Protein AF-A0A0R3PI91-F1 (afdb_monomer)

Solvent-accessible surface area (backbone atoms only — not comparable to full-atom values): 4350 Å² total; per-residue (Å²): 112,73,67,59,53,52,53,55,49,58,67,68,66,60,72,78,76,49,70,69,56,52,49,53,52,51,37,67,74,32,66,87,48,87,61,31,66,60,50,50,52,51,51,52,55,55,57,69,41,48,60,59,55,50,51,53,53,54,58,68,66,47,85,49,75,66,61,65,56,71,76,106

pLDDT: mean 78.25, std 18.67, range [47.94, 97.94]

Structure (mmCIF, N/CA/C/O backbone):
data_AF-A0A0R3PI91-F1
#
_entry.id   AF-A0A0R3PI91-F1
#
loop_
_atom_site.group_PDB
_atom_site.id
_atom_site.type_symbol
_atom_site.label_atom_id
_atom_site.label_alt_id
_atom_site.label_comp_id
_atom_site.label_asym_id
_atom_site.label_entity_id
_atom_site.label_seq_id
_atom_site.pdbx_PDB_ins_code
_atom_site.Cartn_x
_atom_site.Cartn_y
_atom_site.Cartn_z
_atom_site.occupancy
_atom_site.B_iso_or_equiv
_atom_site.auth_seq_id
_atom_site.auth_comp_id
_atom_site.auth_asym_id
_atom_site.auth_atom_id
_atom_site.pdbx_PDB_model_num
ATOM 1 N N . MET A 1 1 ? 27.502 25.214 23.202 1.00 61.06 1 MET A N 1
ATOM 2 C CA . MET A 1 1 ? 26.115 25.138 23.723 1.00 61.06 1 MET A CA 1
ATOM 3 C C . MET A 1 1 ? 25.049 25.409 22.656 1.00 61.06 1 MET A C 1
ATOM 5 O O . MET A 1 1 ? 24.232 24.530 22.438 1.00 61.06 1 MET A O 1
ATOM 9 N N . ARG A 1 2 ? 25.057 26.544 21.930 1.00 56.03 2 ARG A N 1
ATOM 10 C CA . ARG A 1 2 ? 24.045 26.831 20.877 1.00 56.03 2 ARG A CA 1
ATOM 11 C C . ARG A 1 2 ? 24.051 25.860 19.683 1.00 56.03 2 ARG A C 1
ATOM 13 O O . ARG A 1 2 ? 22.992 25.504 19.191 1.00 56.03 2 ARG A O 1
ATOM 20 N N . VAL A 1 3 ? 25.225 25.390 19.256 1.00 58.38 3 VAL A N 1
ATOM 21 C CA . VAL A 1 3 ? 25.356 24.460 18.112 1.00 58.38 3 VAL A CA 1
ATOM 22 C C . VAL A 1 3 ? 24.818 23.058 18.440 1.00 58.38 3 VAL A C 1
ATOM 24 O O . VAL A 1 3 ? 24.203 22.421 17.596 1.00 58.38 3 VAL A O 1
ATOM 27 N N . LEU A 1 4 ? 24.970 22.608 19.692 1.00 58.66 4 LEU A N 1
ATOM 28 C CA . LEU A 1 4 ? 24.426 21.330 20.167 1.00 58.66 4 LEU A CA 1
ATOM 29 C C . LEU A 1 4 ? 22.893 21.355 20.253 1.00 58.66 4 LEU A C 1
ATOM 31 O O . LEU A 1 4 ? 22.254 20.375 19.892 1.00 58.66 4 LEU A O 1
ATOM 35 N N . LEU A 1 5 ? 22.302 22.485 20.657 1.00 58.00 5 LEU A N 1
ATOM 3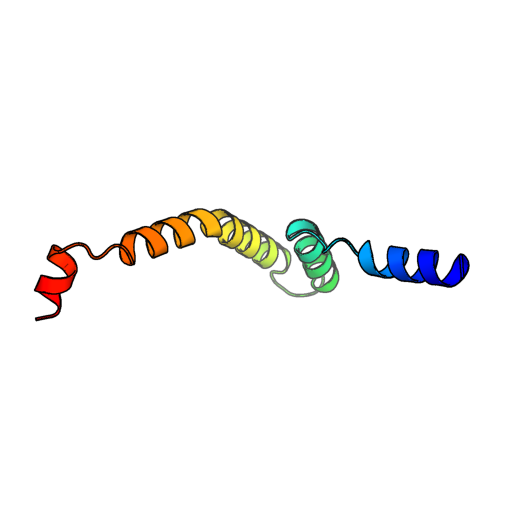6 C CA . LEU A 1 5 ? 20.845 22.672 20.662 1.00 58.00 5 LEU A CA 1
ATOM 37 C C . LEU A 1 5 ? 20.248 22.643 19.250 1.00 58.00 5 LEU A C 1
ATOM 39 O O . LEU A 1 5 ? 19.196 22.047 19.051 1.00 58.00 5 LEU A O 1
ATOM 43 N N . LEU A 1 6 ? 20.926 23.240 18.264 1.00 55.97 6 LEU A N 1
ATOM 44 C CA . LEU A 1 6 ? 20.482 23.214 16.866 1.00 55.97 6 LEU A CA 1
ATOM 45 C C . LEU A 1 6 ? 20.582 21.812 16.252 1.00 55.97 6 LEU A C 1
ATOM 47 O O . LEU A 1 6 ? 19.671 21.398 15.542 1.00 55.97 6 LEU A O 1
ATOM 51 N N . ALA A 1 7 ? 21.641 21.059 16.563 1.00 57.53 7 ALA A N 1
ATOM 52 C CA . ALA A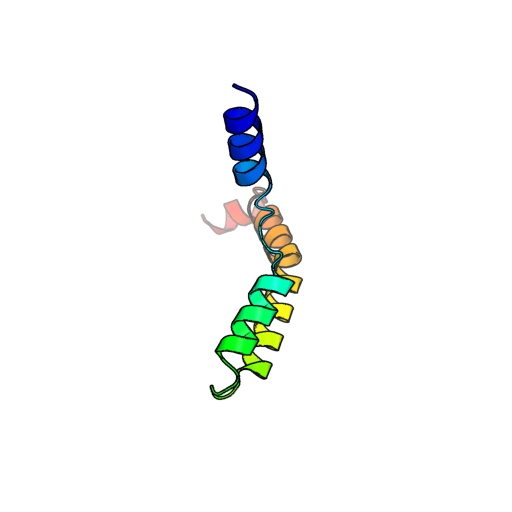 1 7 ? 21.771 19.667 16.132 1.00 57.53 7 ALA A CA 1
ATOM 53 C C . ALA A 1 7 ? 20.708 18.755 16.776 1.00 57.53 7 ALA A C 1
ATOM 55 O O . ALA A 1 7 ? 20.158 17.892 16.099 1.00 57.53 7 ALA A O 1
ATOM 56 N N . TYR A 1 8 ? 20.374 18.984 18.052 1.00 56.62 8 TYR A N 1
ATOM 57 C CA . TYR A 1 8 ? 19.320 18.251 18.764 1.00 56.62 8 TYR A CA 1
ATOM 58 C C . TYR A 1 8 ? 17.909 18.591 18.250 1.00 56.62 8 TYR A C 1
ATOM 60 O O . TYR A 1 8 ? 17.049 17.719 18.173 1.00 56.62 8 TYR A O 1
ATOM 68 N N . LEU A 1 9 ? 17.666 19.840 17.833 1.00 52.94 9 LEU A N 1
ATOM 69 C CA . LEU A 1 9 ? 16.424 20.213 17.144 1.00 52.94 9 LEU A CA 1
ATOM 70 C C . LEU A 1 9 ? 16.336 19.579 15.747 1.00 52.94 9 LEU A C 1
ATOM 72 O O . LEU A 1 9 ? 15.270 19.120 15.349 1.00 52.94 9 LEU A O 1
ATOM 76 N N . ALA A 1 10 ? 17.445 19.531 15.005 1.00 55.47 10 ALA A N 1
ATOM 77 C CA . ALA A 1 10 ? 17.476 18.994 13.644 1.00 55.47 10 ALA A CA 1
ATOM 78 C C . ALA A 1 10 ? 17.187 17.483 13.584 1.00 55.47 10 ALA A C 1
ATOM 80 O O . ALA A 1 10 ? 16.582 17.017 12.621 1.00 55.47 10 ALA A O 1
ATOM 81 N N . THR A 1 11 ? 17.569 16.715 14.609 1.00 52.84 11 THR A N 1
ATOM 82 C CA . THR A 1 11 ? 17.208 15.291 14.715 1.00 52.84 11 THR A CA 1
ATOM 83 C C . THR A 1 11 ? 15.762 15.076 15.161 1.00 52.84 11 THR A C 1
ATOM 85 O O . THR A 1 11 ? 15.171 14.057 14.814 1.00 52.84 11 THR A O 1
ATOM 88 N N . PHE A 1 12 ? 15.179 16.028 15.894 1.00 50.78 12 PHE A N 1
ATOM 89 C CA . PHE A 1 12 ? 13.792 15.962 16.359 1.00 50.78 12 PHE A CA 1
ATOM 90 C C . PHE A 1 12 ? 12.776 16.306 15.255 1.00 50.78 12 PHE A C 1
ATOM 92 O O . PHE A 1 12 ? 11.667 15.784 15.254 1.00 50.78 12 PHE A O 1
ATOM 99 N N . ILE A 1 13 ? 13.161 17.127 14.271 1.00 53.88 13 ILE A N 1
ATOM 100 C CA . ILE A 1 13 ? 12.314 17.508 13.122 1.00 53.88 13 ILE A CA 1
ATOM 101 C C . ILE A 1 13 ? 12.595 16.597 11.914 1.00 53.88 13 ILE A C 1
ATOM 103 O O . ILE A 1 13 ? 12.553 17.020 10.760 1.00 53.88 13 ILE A O 1
ATOM 107 N N . LYS A 1 14 ? 12.891 15.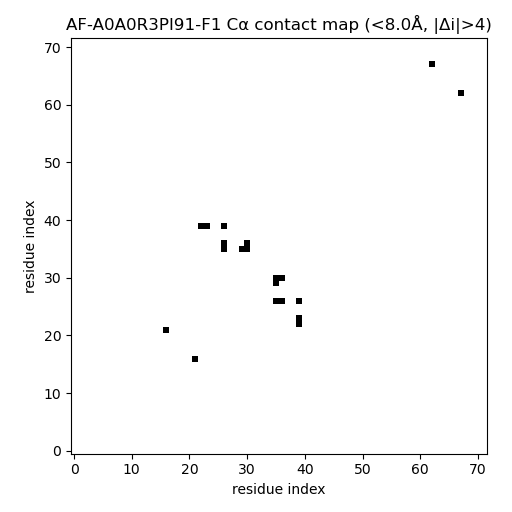313 12.131 1.00 56.91 14 LYS A N 1
ATOM 108 C CA . LYS A 1 14 ? 12.724 14.340 11.049 1.00 56.91 14 LYS A CA 1
ATOM 109 C C . LYS A 1 14 ? 11.260 13.921 11.066 1.00 56.91 14 LYS A C 1
ATOM 111 O O . LYS A 1 14 ? 10.906 12.934 11.699 1.00 56.91 14 LYS A O 1
ATOM 116 N N . SER A 1 15 ? 10.410 14.745 10.445 1.00 68.00 15 SER A N 1
ATOM 117 C CA . SER A 1 15 ? 9.002 14.404 10.230 1.00 68.00 15 SER A CA 1
ATOM 118 C C . SER A 1 15 ? 8.950 13.019 9.606 1.00 68.00 15 SER A C 1
ATOM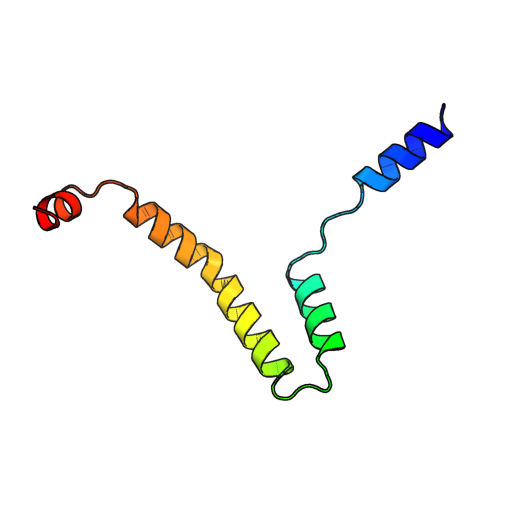 120 O O . SER A 1 15 ? 9.632 12.768 8.609 1.00 68.00 15 SER A O 1
ATOM 122 N N . GLU A 1 16 ? 8.190 12.113 10.213 1.00 82.25 16 GLU A N 1
ATOM 123 C CA . GLU A 1 16 ? 7.965 10.816 9.604 1.00 82.25 16 GLU A CA 1
ATOM 124 C C . GLU A 1 16 ? 7.300 11.032 8.240 1.00 82.25 16 GLU A C 1
ATOM 126 O O . GLU A 1 16 ? 6.373 11.833 8.114 1.00 82.25 16 GLU A O 1
ATOM 131 N N . GLU A 1 17 ? 7.824 10.368 7.210 1.00 89.25 17 GLU A N 1
ATOM 132 C CA . GLU A 1 17 ? 7.245 10.442 5.871 1.00 89.25 17 GLU A CA 1
ATOM 133 C C . GLU A 1 17 ? 5.825 9.883 5.897 1.00 89.25 17 GLU A C 1
ATOM 135 O O . GLU A 1 17 ? 5.563 8.837 6.508 1.00 89.25 17 GLU A O 1
ATOM 140 N N . SER A 1 18 ? 4.922 10.572 5.206 1.00 93.88 18 SER A N 1
ATOM 141 C CA . SER A 1 18 ? 3.538 10.118 5.087 1.00 93.88 18 SER A CA 1
ATOM 142 C C . SER A 1 18 ? 3.460 8.778 4.349 1.00 93.88 18 SER A C 1
ATOM 144 O O . SER A 1 18 ? 4.361 8.404 3.590 1.00 93.88 18 SER A O 1
ATOM 146 N N . PHE A 1 19 ? 2.354 8.054 4.537 1.00 94.19 19 PHE A N 1
ATOM 147 C CA . PHE A 1 19 ? 2.081 6.833 3.777 1.00 94.19 19 PHE A CA 1
ATOM 148 C C . PHE A 1 19 ? 2.205 7.071 2.263 1.00 94.19 19 PHE A C 1
ATOM 150 O O . PHE A 1 19 ? 2.899 6.321 1.584 1.00 94.19 19 PHE A O 1
ATOM 157 N N . GLU A 1 20 ? 1.621 8.159 1.752 1.00 95.69 20 GLU A N 1
ATOM 158 C CA . GLU A 1 20 ? 1.651 8.502 0.324 1.00 95.69 20 GLU A CA 1
ATOM 159 C C . GLU A 1 20 ? 3.069 8.766 -0.199 1.00 95.69 20 GLU A C 1
ATOM 161 O O . GLU A 1 20 ? 3.419 8.354 -1.308 1.00 95.69 20 GLU A O 1
ATOM 166 N N . GLU A 1 21 ? 3.920 9.415 0.599 1.00 96.19 21 GLU A N 1
ATOM 167 C CA . GLU A 1 21 ? 5.322 9.646 0.237 1.00 96.19 21 GLU A CA 1
ATOM 168 C C . GLU A 1 21 ? 6.114 8.339 0.181 1.00 96.19 21 GLU A C 1
ATOM 170 O O . GLU A 1 21 ? 6.823 8.095 -0.803 1.00 96.19 21 GLU A O 1
ATOM 175 N N . LYS A 1 22 ? 5.959 7.481 1.197 1.00 96.06 22 LYS A N 1
ATOM 176 C CA . LYS A 1 22 ? 6.600 6.158 1.239 1.00 96.06 22 LYS A CA 1
ATOM 177 C C . LYS A 1 22 ? 6.128 5.291 0.071 1.00 96.06 22 LYS A C 1
ATOM 179 O O . LYS A 1 22 ? 6.952 4.675 -0.604 1.00 96.06 22 LYS A O 1
ATOM 184 N N . LEU A 1 23 ? 4.827 5.298 -0.215 1.00 96.94 23 LEU A N 1
ATOM 185 C CA . LEU A 1 23 ? 4.225 4.534 -1.302 1.00 96.94 23 LEU A CA 1
ATOM 186 C C . LEU A 1 23 ? 4.739 4.995 -2.672 1.00 96.94 23 LEU A C 1
ATOM 188 O O . LEU A 1 23 ? 5.147 4.170 -3.490 1.00 96.94 23 LEU A O 1
ATOM 192 N N . LYS A 1 24 ? 4.789 6.310 -2.912 1.00 96.94 24 LYS A N 1
ATOM 193 C CA . LYS A 1 24 ? 5.308 6.873 -4.166 1.00 96.94 24 LYS A CA 1
ATOM 194 C C . LYS A 1 24 ? 6.783 6.534 -4.375 1.00 96.94 24 LYS A C 1
ATOM 196 O O . LYS A 1 24 ? 7.165 6.151 -5.482 1.00 96.94 24 LYS A O 1
ATOM 201 N N . LYS A 1 25 ? 7.610 6.654 -3.331 1.00 96.94 25 LYS A N 1
ATOM 202 C CA . LYS A 1 25 ? 9.030 6.267 -3.389 1.00 96.94 25 LYS A CA 1
ATOM 203 C C . LYS A 1 25 ? 9.193 4.774 -3.654 1.00 96.94 25 LYS A C 1
ATOM 205 O O . LYS A 1 25 ? 9.992 4.402 -4.507 1.00 96.94 25 LYS A O 1
ATOM 210 N N . GLY A 1 26 ? 8.410 3.937 -2.975 1.00 96.00 26 GLY A N 1
ATOM 211 C CA . GLY A 1 26 ? 8.383 2.493 -3.202 1.00 96.00 26 GLY A CA 1
ATOM 212 C C . GLY A 1 26 ? 8.054 2.146 -4.654 1.00 96.00 26 GLY A C 1
ATOM 213 O O . GLY A 1 26 ? 8.821 1.430 -5.291 1.00 96.00 26 GLY A O 1
ATOM 214 N N . ASN A 1 27 ? 6.991 2.731 -5.218 1.00 97.50 27 ASN A N 1
ATOM 215 C CA . ASN A 1 27 ? 6.623 2.487 -6.616 1.00 97.50 27 ASN A CA 1
ATOM 216 C C . ASN A 1 27 ? 7.717 2.951 -7.596 1.00 97.50 27 ASN A C 1
ATOM 218 O O . ASN A 1 27 ? 8.029 2.263 -8.561 1.00 97.50 27 ASN A O 1
ATOM 222 N N . GLN A 1 28 ? 8.371 4.089 -7.326 1.00 97.94 28 GLN A N 1
ATOM 223 C CA . GLN A 1 28 ? 9.496 4.556 -8.147 1.00 97.94 28 GLN A CA 1
ATOM 224 C C . GLN A 1 28 ? 10.688 3.590 -8.144 1.00 97.94 28 GLN A C 1
ATOM 226 O O . GLN A 1 28 ? 11.344 3.444 -9.178 1.00 97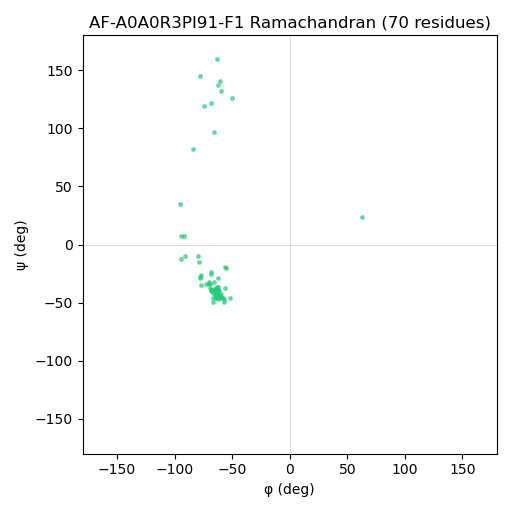.94 28 GLN A O 1
ATOM 231 N N . LEU A 1 29 ? 10.974 2.950 -7.007 1.00 97.94 29 LEU A N 1
ATOM 232 C CA . LEU A 1 29 ? 12.027 1.936 -6.897 1.00 97.94 29 LEU A CA 1
ATOM 233 C C . LEU A 1 29 ? 11.657 0.647 -7.638 1.00 97.94 29 LEU A C 1
ATOM 235 O O . LEU A 1 29 ? 12.537 0.001 -8.196 1.00 97.94 29 LEU A O 1
ATOM 239 N N . LEU A 1 30 ? 10.366 0.312 -7.677 1.00 96.62 30 LEU A N 1
ATOM 240 C CA . LEU A 1 30 ? 9.835 -0.899 -8.302 1.00 96.62 30 LEU A CA 1
ATOM 241 C C . LEU A 1 30 ? 9.366 -0.690 -9.747 1.00 96.62 30 LEU A C 1
ATOM 243 O O . LEU A 1 30 ? 8.811 -1.605 -10.332 1.00 96.62 30 LEU A O 1
ATOM 247 N N . LYS A 1 31 ? 9.601 0.472 -10.365 1.00 95.69 31 LYS A N 1
ATOM 248 C CA . LYS A 1 31 ? 9.067 0.820 -11.700 1.00 95.69 31 LYS A CA 1
ATOM 249 C C . LYS A 1 31 ? 9.408 -0.161 -12.836 1.00 95.69 31 LYS A C 1
ATOM 251 O O . LYS A 1 31 ? 8.814 -0.076 -13.904 1.00 95.69 31 LYS A O 1
ATO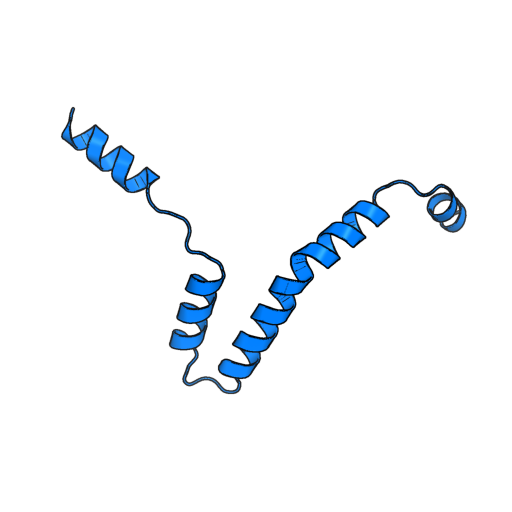M 256 N N . SER A 1 32 ? 10.431 -1.001 -12.661 1.00 97.62 32 SER A N 1
ATOM 257 C CA . SER A 1 32 ? 10.833 -2.044 -13.616 1.00 97.62 32 SER A CA 1
ATOM 258 C C . SER A 1 32 ? 10.225 -3.411 -13.314 1.00 97.62 32 SER A C 1
ATOM 260 O O . SER A 1 32 ? 10.329 -4.311 -14.143 1.00 97.62 32 SER A O 1
ATOM 262 N N . GLU A 1 33 ? 9.639 -3.577 -12.133 1.00 97.81 33 GLU A N 1
ATOM 263 C CA . GLU A 1 33 ? 8.995 -4.812 -11.723 1.00 97.81 33 GLU A CA 1
ATOM 264 C C . GLU A 1 33 ? 7.617 -4.934 -12.380 1.00 97.81 33 GLU A C 1
ATOM 266 O O . GLU A 1 33 ? 6.907 -3.936 -12.561 1.00 97.81 33 GLU A O 1
ATOM 271 N N . PRO A 1 34 ? 7.203 -6.158 -12.731 1.00 97.75 34 PRO A N 1
ATOM 272 C CA . PRO A 1 34 ? 5.853 -6.390 -13.208 1.00 97.75 34 PRO A CA 1
ATOM 273 C C . PRO A 1 34 ? 4.834 -5.987 -12.135 1.00 97.75 34 PRO A C 1
ATOM 275 O O . PRO A 1 34 ? 5.014 -6.263 -10.950 1.00 97.75 34 PRO A O 1
ATOM 278 N N . ASN A 1 35 ? 3.731 -5.378 -12.570 1.00 97.31 35 ASN A N 1
ATOM 279 C CA . ASN A 1 35 ? 2.588 -5.017 -11.723 1.00 97.31 35 ASN A CA 1
ATOM 280 C C . ASN A 1 35 ? 2.909 -4.000 -10.606 1.00 97.31 35 ASN A C 1
ATOM 282 O O . ASN A 1 35 ? 2.207 -3.959 -9.592 1.00 97.31 35 ASN A O 1
ATOM 286 N N . ALA A 1 36 ? 3.960 -3.185 -10.752 1.00 96.88 36 ALA A N 1
ATOM 287 C CA . ALA A 1 36 ? 4.314 -2.164 -9.762 1.00 96.88 36 ALA A CA 1
ATOM 288 C C . ALA A 1 36 ? 3.159 -1.174 -9.512 1.00 96.88 36 ALA A C 1
ATOM 290 O O . ALA A 1 36 ? 2.771 -0.942 -8.365 1.00 96.88 36 ALA A O 1
ATOM 291 N N . ASP A 1 37 ? 2.538 -0.680 -10.588 1.00 96.62 37 ASP A N 1
ATOM 292 C CA . ASP A 1 37 ? 1.408 0.248 -10.498 1.00 96.62 37 ASP A CA 1
ATOM 293 C C . ASP A 1 37 ? 0.160 -0.410 -9.888 1.00 96.62 37 ASP A C 1
ATOM 295 O O . ASP A 1 37 ? -0.458 0.175 -8.996 1.00 96.62 37 ASP A O 1
ATOM 299 N N . ASP A 1 38 ? -0.154 -1.652 -10.271 1.00 97.56 38 ASP A N 1
ATOM 300 C CA . ASP A 1 38 ? -1.265 -2.416 -9.682 1.00 97.56 38 ASP A CA 1
ATOM 301 C C . ASP A 1 38 ? -1.044 -2.647 -8.180 1.00 97.56 38 ASP A C 1
ATOM 303 O O . ASP A 1 38 ? -1.960 -2.521 -7.365 1.00 97.56 38 ASP A O 1
ATOM 307 N N . THR A 1 39 ? 0.198 -2.944 -7.787 1.00 96.38 39 THR A N 1
ATOM 308 C CA . THR A 1 39 ? 0.584 -3.107 -6.381 1.00 96.38 39 THR A CA 1
ATOM 309 C C . THR A 1 39 ? 0.406 -1.796 -5.619 1.00 96.38 39 THR A C 1
ATOM 311 O O . THR A 1 39 ? -0.132 -1.793 -4.510 1.00 96.38 39 THR A O 1
ATOM 314 N N . MET A 1 40 ? 0.811 -0.667 -6.208 1.00 97.31 40 MET A N 1
ATOM 315 C CA . MET A 1 40 ? 0.591 0.654 -5.623 1.00 97.31 40 MET A CA 1
ATOM 316 C C . MET A 1 40 ? -0.907 0.933 -5.421 1.00 97.31 40 MET A C 1
ATOM 318 O O . MET A 1 40 ? -1.295 1.418 -4.355 1.00 97.31 40 MET A O 1
ATOM 322 N N . GLU A 1 41 ? -1.749 0.633 -6.411 1.00 97.50 41 GLU A N 1
ATOM 323 C CA . GLU A 1 41 ? -3.201 0.818 -6.316 1.00 97.50 41 GLU A CA 1
ATOM 324 C C . GLU A 1 41 ? -3.822 -0.076 -5.234 1.00 97.50 41 GLU A C 1
ATOM 326 O O . GLU A 1 41 ? -4.594 0.401 -4.393 1.00 97.50 41 GLU A O 1
ATOM 331 N N . PHE A 1 42 ? -3.422 -1.349 -5.189 1.00 97.19 42 PHE A N 1
ATOM 332 C CA . PHE A 1 42 ? -3.858 -2.290 -4.163 1.00 97.19 42 PHE A CA 1
ATOM 333 C C . PHE A 1 42 ? -3.529 -1.787 -2.752 1.00 97.19 42 PHE A C 1
ATOM 335 O O . PHE A 1 42 ? -4.401 -1.775 -1.879 1.00 97.19 42 PHE A O 1
ATOM 342 N N . LEU A 1 43 ? -2.299 -1.313 -2.532 1.00 96.75 43 LEU A N 1
ATOM 343 C CA . LEU A 1 43 ? -1.870 -0.788 -1.235 1.00 96.75 43 LEU A CA 1
ATOM 344 C C . LEU A 1 43 ? -2.651 0.467 -0.823 1.00 96.75 43 LEU A C 1
ATOM 346 O O . LEU A 1 43 ? -2.997 0.597 0.351 1.00 96.75 43 LEU A O 1
ATOM 350 N N . LYS A 1 44 ? -2.990 1.361 -1.763 1.00 96.75 44 LYS A N 1
ATOM 351 C CA . LYS A 1 44 ? -3.860 2.519 -1.474 1.00 96.75 44 LYS A CA 1
ATOM 352 C C . LYS A 1 44 ? -5.240 2.087 -1.015 1.00 96.75 44 LYS A C 1
ATOM 354 O O . LYS A 1 44 ? -5.746 2.600 -0.017 1.00 96.75 44 LYS A O 1
ATOM 359 N N . LYS A 1 45 ? -5.841 1.131 -1.724 1.00 96.31 45 LYS A N 1
ATOM 360 C CA . LYS A 1 45 ? -7.157 0.604 -1.364 1.00 96.31 45 LYS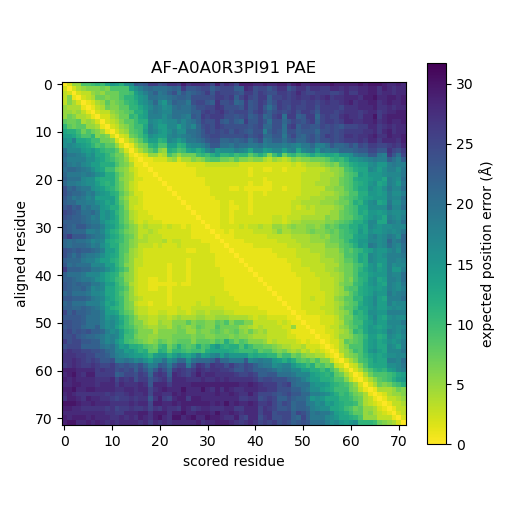 A CA 1
ATOM 361 C C . LYS A 1 45 ? -7.119 -0.053 0.013 1.00 96.31 45 LYS A C 1
ATOM 363 O O . LYS A 1 45 ? -7.965 0.253 0.850 1.00 96.31 45 LYS A O 1
ATOM 368 N N . LEU A 1 46 ? -6.102 -0.870 0.284 1.00 95.31 46 LEU A N 1
ATOM 369 C CA . LEU A 1 46 ? -5.927 -1.497 1.591 1.00 95.31 46 LEU A CA 1
ATOM 370 C C . LEU A 1 46 ? -5.775 -0.456 2.712 1.00 95.31 46 LEU A C 1
ATOM 372 O O . LEU A 1 46 ? -6.412 -0.587 3.754 1.00 95.31 46 LEU A O 1
ATOM 376 N N . HIS A 1 47 ? -4.996 0.606 2.488 1.00 94.69 47 HIS A N 1
ATOM 377 C CA . HIS A 1 47 ? -4.852 1.692 3.460 1.00 94.69 47 HIS A CA 1
ATOM 378 C C . HIS A 1 47 ? -6.169 2.447 3.696 1.00 94.69 47 HIS A C 1
ATOM 380 O O . HIS A 1 47 ? -6.494 2.761 4.838 1.00 94.69 47 HIS A O 1
ATOM 386 N N . SER A 1 48 ? -6.988 2.670 2.660 1.00 93.69 48 SER A N 1
ATOM 387 C CA . SER A 1 48 ? -8.308 3.301 2.838 1.00 93.69 48 SER A CA 1
ATOM 388 C C . SER A 1 48 ? -9.261 2.481 3.718 1.00 93.69 48 SER A C 1
ATOM 390 O O . SER A 1 48 ? -10.073 3.055 4.441 1.00 93.69 48 SER A O 1
ATOM 392 N N . MET A 1 49 ? -9.107 1.154 3.724 1.00 94.94 49 MET A N 1
ATOM 393 C CA . MET A 1 49 ? -9.893 0.243 4.563 1.00 94.94 49 MET A CA 1
ATOM 394 C C . MET A 1 49 ? -9.397 0.184 6.012 1.00 94.94 49 MET A C 1
ATOM 396 O O . MET A 1 49 ? -10.070 -0.390 6.864 1.00 94.94 49 MET A O 1
ATOM 400 N N . GLU A 1 50 ? -8.239 0.771 6.332 1.00 90.94 50 GLU A N 1
ATOM 401 C CA . GLU A 1 50 ? -7.636 0.682 7.667 1.00 90.94 50 GLU A CA 1
ATOM 402 C 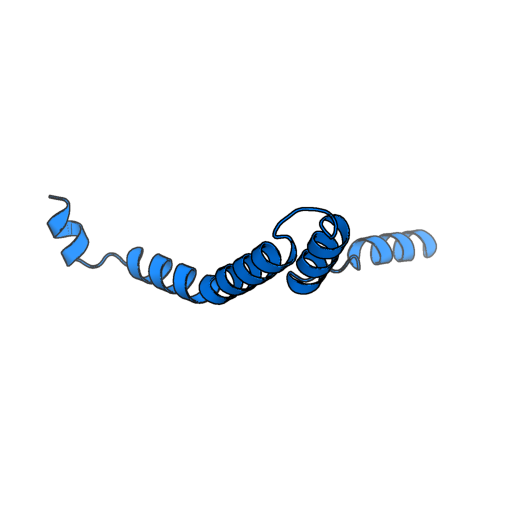C . GLU A 1 50 ? -8.587 1.178 8.763 1.00 90.94 50 GLU A C 1
ATOM 404 O O . GLU A 1 50 ? -8.641 0.603 9.851 1.00 90.94 50 GLU A O 1
ATOM 409 N N . LYS A 1 51 ? -9.364 2.226 8.470 1.00 85.00 51 LYS A N 1
ATOM 410 C CA . LYS A 1 51 ? -10.364 2.754 9.399 1.00 85.00 51 LYS A CA 1
ATOM 411 C C . LYS A 1 51 ? -11.500 1.757 9.638 1.00 85.00 51 LYS A C 1
ATOM 413 O O . LYS A 1 51 ? -11.804 1.476 10.789 1.00 85.00 51 LYS A O 1
ATOM 418 N N . GLU A 1 52 ? -12.081 1.208 8.575 1.00 87.88 52 GLU A N 1
ATOM 419 C CA . GLU A 1 52 ? -13.183 0.236 8.657 1.00 87.88 52 GLU A CA 1
ATOM 420 C C . GLU A 1 52 ? -12.749 -1.024 9.414 1.00 87.88 52 GLU A C 1
ATOM 422 O O . GLU A 1 52 ? -13.430 -1.460 10.337 1.00 87.88 52 GLU A O 1
ATOM 427 N N . ILE A 1 53 ? -11.551 -1.534 9.113 1.00 84.12 53 ILE A N 1
ATOM 428 C CA . ILE A 1 53 ? -10.962 -2.689 9.801 1.00 84.12 53 ILE A CA 1
ATOM 429 C C . ILE A 1 53 ? -10.794 -2.405 11.301 1.00 84.12 53 ILE A C 1
ATOM 431 O O . ILE A 1 53 ? -11.129 -3.248 12.137 1.00 84.12 53 ILE A O 1
ATOM 435 N N . LYS A 1 54 ? -10.285 -1.220 11.669 1.00 84.69 54 LYS A N 1
ATOM 436 C CA . LYS A 1 54 ? -10.144 -0.818 13.079 1.00 84.69 54 LYS A CA 1
ATOM 437 C C . LYS A 1 54 ? -11.499 -0.682 13.768 1.00 84.69 54 LYS A C 1
ATOM 439 O O . LYS A 1 54 ? -11.651 -1.147 14.899 1.00 84.69 54 LYS A O 1
ATOM 444 N N . ASP A 1 55 ? -12.475 -0.082 13.100 1.00 79.50 55 ASP A N 1
ATOM 445 C CA . ASP A 1 55 ? -13.819 0.101 13.640 1.00 79.50 55 ASP A CA 1
ATOM 446 C C . ASP A 1 55 ? -14.487 -1.268 13.891 1.00 79.50 55 ASP A C 1
ATOM 448 O O . ASP A 1 55 ? -14.963 -1.522 14.998 1.00 79.50 55 ASP A O 1
ATOM 452 N N . GLU A 1 56 ? -14.411 -2.212 12.950 1.00 77.06 56 GLU A N 1
ATOM 453 C CA . GLU A 1 56 ? -14.935 -3.577 13.125 1.00 77.06 56 GLU A CA 1
ATOM 454 C C . GLU A 1 56 ? -14.233 -4.355 14.254 1.00 77.06 56 GLU A C 1
ATOM 456 O O . GLU A 1 56 ? -14.893 -4.990 15.085 1.00 77.06 56 GLU A O 1
ATOM 461 N N . LEU A 1 57 ? -12.902 -4.258 14.356 1.00 74.00 57 LEU A N 1
ATOM 462 C CA . LEU A 1 57 ? -12.127 -4.872 15.446 1.00 74.00 57 LEU A CA 1
ATOM 463 C C . LEU A 1 57 ? -12.508 -4.310 16.826 1.00 74.00 57 LEU A C 1
ATOM 465 O O . LEU A 1 57 ? -12.597 -5.057 17.809 1.00 74.00 57 LEU A O 1
ATOM 469 N N . THR A 1 58 ? -12.762 -3.003 16.923 1.00 66.75 58 THR A N 1
ATOM 470 C CA . THR A 1 58 ? -13.195 -2.376 18.186 1.00 66.75 58 THR A CA 1
ATOM 471 C C . THR A 1 58 ? -14.636 -2.731 18.555 1.00 66.75 58 THR A C 1
ATOM 473 O O . THR A 1 58 ? -14.943 -2.919 19.736 1.00 66.75 58 THR A O 1
ATOM 476 N N . VAL A 1 59 ? -15.521 -2.906 17.569 1.00 59.78 59 VAL A N 1
ATOM 477 C CA . VAL A 1 59 ? -16.883 -3.420 17.792 1.00 59.78 59 VAL A CA 1
ATOM 478 C C . VAL A 1 59 ? -16.846 -4.875 18.270 1.00 59.78 59 VAL A C 1
ATOM 480 O O . VAL A 1 59 ? -17.572 -5.219 19.201 1.00 59.78 59 VAL A O 1
ATOM 483 N N . SER A 1 60 ? -15.958 -5.707 17.716 1.00 56.28 60 SER A N 1
ATOM 484 C CA . SER A 1 60 ? -15.794 -7.112 18.117 1.00 56.28 60 SER A CA 1
ATOM 485 C C . SER A 1 60 ? -15.212 -7.299 19.526 1.00 56.28 60 SER A C 1
ATOM 487 O O . SER A 1 60 ? -15.405 -8.356 20.126 1.00 56.28 60 SER A O 1
ATOM 489 N N . THR A 1 61 ? -14.477 -6.317 20.054 1.00 55.59 61 THR A N 1
ATOM 490 C CA . THR A 1 61 ? -13.872 -6.375 21.400 1.00 55.59 61 THR A CA 1
ATOM 491 C C . THR A 1 61 ? -14.771 -5.806 22.495 1.00 55.59 61 THR A C 1
ATOM 493 O O . THR A 1 61 ? -14.505 -6.030 23.678 1.00 55.59 61 THR A O 1
ATOM 496 N N . LYS A 1 62 ? -15.884 -5.144 22.147 1.00 55.00 62 LY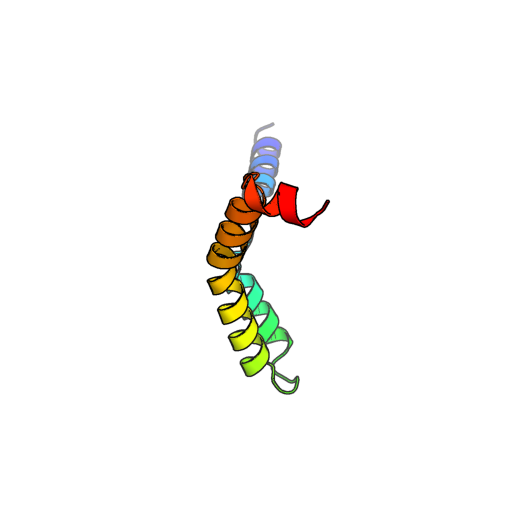S A N 1
ATOM 497 C CA . LYS A 1 62 ? -16.988 -4.972 23.097 1.00 55.00 62 LYS A CA 1
ATOM 498 C C . LYS A 1 62 ? -17.605 -6.349 23.338 1.00 55.00 62 LYS A C 1
ATOM 500 O O . LYS A 1 62 ? -18.056 -6.964 22.375 1.00 55.00 62 LYS A O 1
ATOM 505 N N . PRO A 1 63 ? -17.654 -6.848 24.586 1.00 53.97 63 PRO A N 1
ATOM 506 C CA . PRO A 1 63 ? -18.269 -8.133 24.865 1.00 53.97 63 PRO A CA 1
ATOM 507 C C . PRO A 1 63 ? -19.761 -8.019 24.563 1.00 53.97 63 PRO A C 1
ATOM 509 O O . PRO A 1 63 ? -20.543 -7.520 25.370 1.00 53.97 63 PRO A O 1
ATOM 512 N N . ASN A 1 64 ? -20.153 -8.447 23.368 1.00 59.41 64 ASN A N 1
ATOM 513 C CA . ASN A 1 64 ? -21.548 -8.643 23.051 1.00 59.41 64 ASN A CA 1
ATOM 514 C C . ASN A 1 64 ? -21.964 -9.928 23.776 1.00 59.41 64 ASN A C 1
ATOM 516 O O . ASN A 1 64 ? -21.369 -10.987 23.557 1.00 59.41 64 ASN A O 1
ATOM 520 N N . GLY A 1 65 ? -22.929 -9.832 24.693 1.00 57.97 65 GLY A N 1
ATOM 521 C CA . GLY A 1 65 ? -23.353 -10.954 25.544 1.00 57.97 65 GLY A CA 1
ATOM 522 C C . GLY A 1 65 ? -23.778 -12.197 24.751 1.00 57.97 65 GLY A C 1
ATOM 523 O O . GLY A 1 65 ? -23.726 -13.308 25.276 1.00 57.97 65 GLY A O 1
ATOM 524 N N . ASP A 1 66 ? -24.119 -12.014 23.476 1.00 59.75 66 ASP A N 1
ATOM 525 C CA . ASP A 1 66 ? -24.468 -13.077 22.537 1.00 59.75 66 ASP A CA 1
ATOM 526 C C . ASP A 1 66 ? -23.243 -13.837 21.996 1.00 59.75 66 ASP A C 1
ATOM 528 O O . ASP A 1 66 ? -23.301 -15.056 21.848 1.00 59.75 66 ASP A O 1
ATOM 532 N N . VAL A 1 67 ? -22.100 -13.166 21.793 1.00 58.31 67 VAL A N 1
ATOM 533 C CA . VAL A 1 67 ? -20.845 -13.810 21.347 1.00 58.31 67 VAL A CA 1
ATOM 534 C C . VAL A 1 67 ? -20.296 -14.725 22.447 1.00 58.31 67 VAL A C 1
ATOM 536 O O . VAL A 1 67 ? -19.875 -15.845 22.175 1.00 58.31 67 VAL A O 1
ATOM 539 N N . LEU A 1 68 ? -20.394 -14.303 23.714 1.00 55.31 68 LEU A N 1
ATOM 540 C CA . LEU A 1 68 ? -19.991 -15.115 24.871 1.00 55.31 68 LEU A CA 1
ATOM 541 C C . LEU A 1 68 ? -20.891 -16.340 25.104 1.00 55.31 68 LEU A C 1
ATOM 543 O O . LEU A 1 68 ? -20.439 -17.323 25.690 1.00 55.31 68 LEU A O 1
ATOM 547 N N . LYS A 1 69 ? -22.154 -16.305 24.660 1.00 57.44 69 LYS A N 1
ATOM 548 C CA . LYS A 1 69 ? -23.054 -17.468 24.714 1.00 57.44 69 LYS A CA 1
ATOM 549 C C . LYS A 1 69 ? -22.776 -18.483 23.607 1.00 57.44 69 LYS A C 1
ATOM 551 O O . LYS A 1 69 ? -23.012 -19.661 23.831 1.00 57.44 69 LYS A O 1
ATOM 556 N N . ALA A 1 70 ? -22.272 -18.042 22.456 1.00 59.09 70 ALA A N 1
ATOM 557 C CA . ALA A 1 70 ? -21.947 -18.915 21.328 1.00 59.09 70 ALA A CA 1
ATOM 558 C C . ALA A 1 70 ? -20.615 -19.676 21.493 1.00 59.09 70 ALA A C 1
ATOM 560 O O . ALA A 1 70 ? -20.371 -20.634 20.770 1.00 59.09 70 ALA A O 1
ATOM 561 N N . MET A 1 71 ? -19.758 -19.264 22.436 1.00 56.56 71 MET A N 1
ATOM 562 C CA . MET A 1 71 ? -18.497 -19.949 22.768 1.00 56.56 71 MET A CA 1
ATOM 563 C C . MET A 1 71 ? -18.636 -20.989 23.901 1.00 56.56 71 MET A C 1
ATOM 565 O O . MET A 1 71 ? -17.618 -21.491 24.380 1.00 56.56 71 MET A O 1
ATOM 569 N N . LYS A 1 72 ? -19.861 -21.282 24.363 1.00 47.94 72 LYS A N 1
ATOM 570 C CA . LYS A 1 72 ? -20.155 -22.313 25.374 1.00 47.94 72 LYS A CA 1
ATOM 571 C C . LYS A 1 72 ? -20.635 -23.615 24.753 1.00 47.94 72 LYS A C 1
ATOM 573 O O . LYS A 1 72 ? -21.379 -23.544 23.753 1.00 47.94 72 LYS A O 1
#

Radius of gyration: 21.59 Å; Cα contacts (8 Å, |Δi|>4): 10; chains: 1; bounding box: 51×49×39 Å

Sequence (72 aa):
MRVLLLAYLATFIKSEESFEEKLKKGNQLLKSEPNADDTMEFLKKLHSMEKEIKDELTVSTKPNGDVLKAMK

Secondary structure (DSSP, 8-state):
-HHHHHHHHHHHT-PPPPHHHHHHHHHHHTTTSTTHHHHHHHHHHHHHTHHHHHHHHHHHHS--HHHHHHT-

Foldseek 3Di:
DVVVVVVVVVVVPPPDDDPVRVLVVQLVVCVVPPCSVVVSVVVVVVVVCPVVVVVVVVVVPPPPVVVVVVVD

Organism: Angiostrongylus costaricensis (NCBI:txid334426)

Mean predicted aligned error: 12.9 Å